Protein AF-A0A6A9T7E4-F1 (afdb_monomer_lite)

Foldseek 3Di:
DDDLVRLLVVLLPDALVQWDDPPVQQKTARNVARLWIKHWDDWPAWDDDPLQPPAPATKTWTWIFIGRNNDTRDIWIWIQHRPNQWIQTAFDQDPVRQTEDESSRLRVRCNNNVDSVSSVVSCVSSRYYHDD

Secondary structure (DSSP, 8-state):
---HHHHHHHHHH--GGGEEEEGGGTEEEESS-TTEEEEEEEEEEE--SHHHHSSSS--EEEEEEEEETTEEEEEEEEEEETTTTEEEEPPEE-TTS-EEE-HHHHHHHHHHHS-HHHHHHHHHHHTEEE--

Sequence (132 aa):
MPSYEELRSVVVDSAFDEWIRFGRLGTWTYQQDVALRLVQQEQLGPAQEPWATQFQAPSTRYGYVFYYGNSPIEYHTVVGLDNDRAFVPEPQQAPDGSLSITPYQRLVGEIITGDPGSVESYCNRAGIAVSQ

Structure (mmCIF, N/CA/C/O backbone):
data_AF-A0A6A9T7E4-F1
#
_entry.id   AF-A0A6A9T7E4-F1
#
loop_
_atom_site.group_PDB
_atom_site.id
_atom_site.type_symbol
_atom_site.label_atom_id
_atom_site.label_alt_id
_atom_site.label_comp_id
_atom_site.label_asym_id
_atom_site.label_entity_id
_atom_site.label_seq_id
_atom_site.pdbx_PDB_ins_code
_atom_site.Cartn_x
_atom_site.Cartn_y
_atom_site.Cartn_z
_atom_site.occupancy
_atom_site.B_iso_or_equiv
_atom_site.auth_seq_id
_atom_site.auth_comp_id
_atom_site.auth_asym_id
_atom_site.auth_atom_id
_atom_site.pdbx_PDB_model_num
ATOM 1 N N . MET A 1 1 ? -14.679 9.478 19.066 1.00 70.75 1 MET A N 1
ATOM 2 C CA . MET A 1 1 ? -14.077 9.320 17.729 1.00 70.75 1 MET A CA 1
ATOM 3 C C . MET A 1 1 ? -12.581 9.324 17.950 1.00 70.75 1 MET A C 1
ATOM 5 O O . MET A 1 1 ? -12.139 10.270 18.597 1.00 70.75 1 MET A O 1
ATOM 9 N N . PRO A 1 2 ? -11.858 8.273 17.541 1.00 86.50 2 PRO A N 1
ATOM 10 C CA . PRO A 1 2 ? -10.408 8.249 17.668 1.00 86.50 2 PRO A CA 1
ATOM 11 C C . PRO A 1 2 ? -9.793 9.375 16.827 1.00 86.50 2 PRO A C 1
ATOM 13 O O . PRO A 1 2 ? -10.367 9.810 15.823 1.00 86.50 2 PRO A O 1
ATOM 16 N N . SER A 1 3 ? -8.659 9.886 17.279 1.00 91.88 3 SER A N 1
ATOM 17 C CA . SER A 1 3 ? -7.854 10.874 16.574 1.00 91.88 3 SER A CA 1
ATOM 18 C C . SER A 1 3 ? -7.143 10.253 15.368 1.00 91.88 3 SER A C 1
ATOM 20 O O . SER A 1 3 ? -7.028 9.033 15.242 1.00 91.88 3 SER A O 1
ATOM 22 N N . TYR A 1 4 ? -6.629 11.109 14.483 1.00 90.00 4 TYR A N 1
ATOM 23 C CA . TYR A 1 4 ? -5.791 10.684 13.360 1.00 90.00 4 TYR A CA 1
ATOM 24 C C . TYR A 1 4 ? -4.581 9.851 13.821 1.00 90.00 4 TYR A C 1
ATOM 26 O O . TYR A 1 4 ? -4.299 8.803 13.247 1.00 90.00 4 TYR A O 1
ATOM 34 N N . GLU A 1 5 ? -3.896 10.284 14.882 1.00 91.00 5 GLU A N 1
ATOM 35 C CA . GLU A 1 5 ? -2.693 9.621 15.402 1.00 91.00 5 GLU A CA 1
ATOM 36 C C . GLU A 1 5 ? -3.001 8.245 16.005 1.00 91.00 5 GLU A C 1
ATOM 38 O O . GLU A 1 5 ? -2.247 7.294 15.792 1.00 91.00 5 GLU A O 1
ATOM 43 N N . GLU A 1 6 ? -4.139 8.112 16.694 1.00 91.75 6 GLU A N 1
ATOM 44 C CA . GLU A 1 6 ? -4.610 6.826 17.224 1.00 91.75 6 GLU A CA 1
ATOM 45 C C . GLU A 1 6 ? -4.917 5.848 16.084 1.00 91.75 6 GLU A C 1
ATOM 47 O O . GLU A 1 6 ? -4.469 4.705 16.110 1.00 91.75 6 GLU A O 1
ATOM 52 N N . LEU A 1 7 ? -5.619 6.307 15.044 1.00 91.75 7 LEU A N 1
ATOM 53 C CA . LEU A 1 7 ? -5.948 5.481 13.879 1.00 91.75 7 LEU A CA 1
ATOM 54 C C . LEU A 1 7 ? -4.703 5.065 13.095 1.00 91.75 7 LEU A C 1
ATOM 56 O O . LEU A 1 7 ? -4.594 3.915 12.674 1.00 91.75 7 LEU A O 1
ATOM 60 N N . ARG A 1 8 ? -3.743 5.977 12.926 1.00 90.38 8 ARG A N 1
ATOM 61 C CA . ARG A 1 8 ? -2.469 5.670 12.274 1.00 90.38 8 ARG A CA 1
ATOM 62 C C . ARG A 1 8 ? -1.667 4.642 13.068 1.00 90.38 8 ARG A C 1
ATOM 64 O O . ARG A 1 8 ? -1.119 3.727 12.462 1.00 90.38 8 ARG A O 1
ATOM 71 N N . SER A 1 9 ? -1.640 4.762 14.395 1.00 90.56 9 SER A N 1
ATOM 72 C CA . SER A 1 9 ? -0.981 3.787 15.275 1.00 90.56 9 SER A CA 1
ATOM 73 C C . SER A 1 9 ? -1.613 2.400 15.141 1.00 90.56 9 SER A C 1
ATOM 75 O O . SER A 1 9 ? -0.894 1.431 14.939 1.00 90.56 9 SER A O 1
ATOM 77 N N . VAL A 1 10 ? -2.950 2.311 15.112 1.00 92.25 10 VAL A N 1
ATOM 78 C CA . VAL A 1 10 ? -3.663 1.041 14.871 1.00 92.25 10 VAL A CA 1
ATOM 79 C C . VAL A 1 10 ? -3.248 0.397 13.549 1.00 92.25 10 VAL A C 1
ATOM 81 O O . VAL A 1 10 ? -3.038 -0.809 13.505 1.00 92.25 10 VAL A O 1
ATOM 84 N N . VAL A 1 11 ? -3.115 1.179 12.471 1.00 91.50 11 VAL A N 1
ATOM 85 C CA . VAL A 1 11 ? -2.649 0.624 11.194 1.00 91.50 11 VAL A CA 1
ATOM 86 C C . VAL A 1 11 ? -1.212 0.129 11.323 1.00 91.50 11 VAL A C 1
ATOM 88 O O . VAL A 1 11 ? -0.953 -0.995 10.920 1.00 91.50 11 VAL A O 1
ATOM 91 N N . VAL A 1 12 ? -0.301 0.925 11.891 1.00 91.12 12 VAL A N 1
ATOM 92 C CA . VAL A 1 12 ? 1.119 0.558 12.069 1.00 91.12 12 VAL A CA 1
ATOM 93 C C . VAL A 1 12 ? 1.292 -0.729 12.877 1.00 91.12 12 VAL A C 1
ATOM 95 O O . VAL A 1 12 ? 2.149 -1.538 12.535 1.00 91.12 12 VAL A O 1
ATOM 98 N N . ASP A 1 13 ? 0.478 -0.915 13.913 1.00 92.69 13 ASP A N 1
ATOM 99 C CA . ASP A 1 13 ? 0.548 -2.074 14.805 1.00 92.69 13 ASP A CA 1
ATOM 100 C C . ASP A 1 13 ? -0.195 -3.307 14.254 1.00 92.69 13 ASP A C 1
ATOM 102 O O . ASP A 1 13 ? -0.119 -4.383 14.848 1.00 92.69 13 ASP A O 1
ATOM 106 N N . SER A 1 14 ? -0.905 -3.165 13.129 1.00 93.75 14 SER A N 1
ATOM 107 C CA . SER A 1 14 ? -1.626 -4.267 12.482 1.00 93.75 14 SER A CA 1
ATOM 108 C C . SER A 1 14 ? -0.735 -5.108 11.566 1.00 93.75 14 SER A C 1
ATOM 110 O O . SER A 1 14 ? 0.287 -4.651 11.052 1.00 93.75 14 SER A O 1
ATOM 112 N N . ALA A 1 15 ? -1.175 -6.333 11.286 1.00 93.81 15 ALA A N 1
ATOM 113 C CA . ALA A 1 15 ? -0.606 -7.190 10.252 1.00 93.81 15 ALA A CA 1
ATOM 114 C C . ALA A 1 15 ? -1.521 -7.278 9.020 1.00 93.81 15 ALA A C 1
ATOM 116 O O . ALA A 1 15 ? -2.740 -7.159 9.110 1.00 93.81 15 ALA A O 1
ATOM 117 N N . PHE A 1 16 ? -0.945 -7.516 7.837 1.00 93.50 16 PHE A N 1
ATOM 118 C CA . PHE A 1 16 ? -1.685 -7.544 6.564 1.00 93.50 16 PHE A CA 1
ATOM 119 C C . PHE A 1 16 ? -2.809 -8.599 6.492 1.00 93.50 16 PHE A C 1
ATOM 121 O O . PHE A 1 16 ? -3.717 -8.467 5.664 1.00 93.50 16 PHE A O 1
ATOM 128 N N . ASP A 1 17 ? -2.726 -9.664 7.294 1.00 95.38 17 ASP A N 1
ATOM 129 C CA . ASP A 1 17 ? -3.689 -10.764 7.395 1.00 95.38 17 ASP A CA 1
ATOM 130 C C . ASP A 1 17 ? -4.822 -10.478 8.395 1.00 95.38 17 ASP A C 1
ATOM 132 O O . ASP A 1 17 ? -5.856 -11.148 8.366 1.00 95.38 17 ASP A O 1
ATOM 136 N N . GLU A 1 18 ? -4.707 -9.406 9.183 1.00 97.38 18 GLU A N 1
ATOM 137 C CA . GLU A 1 18 ? -5.790 -8.837 9.995 1.00 97.38 18 GLU A CA 1
ATOM 138 C C . GLU A 1 18 ? -6.746 -7.953 9.176 1.00 97.38 18 GLU A C 1
ATOM 140 O O . GLU A 1 18 ? -7.707 -7.392 9.707 1.00 97.38 18 GLU A O 1
ATOM 145 N N . TRP A 1 19 ? -6.529 -7.849 7.862 1.00 97.81 19 TRP A N 1
ATOM 146 C CA . TRP A 1 19 ? -7.376 -7.097 6.939 1.00 97.81 19 TRP A CA 1
ATOM 147 C C . TRP A 1 19 ? -8.160 -8.039 6.028 1.00 97.81 19 TRP A C 1
ATOM 149 O O . TRP A 1 19 ? -7.602 -8.805 5.241 1.00 97.81 19 TRP A O 1
ATOM 159 N N . ILE A 1 20 ? -9.489 -7.958 6.096 1.00 97.62 20 ILE A N 1
ATOM 160 C CA . ILE A 1 20 ? -10.384 -8.694 5.201 1.00 97.62 20 ILE A CA 1
ATOM 161 C C . ILE A 1 20 ? -10.309 -8.066 3.813 1.00 97.62 20 ILE A C 1
ATOM 163 O O . ILE A 1 20 ? -10.583 -6.877 3.641 1.00 97.62 20 ILE A O 1
ATOM 167 N N . ARG A 1 21 ? -9.973 -8.880 2.813 1.00 96.38 21 ARG A N 1
ATOM 168 C CA . ARG A 1 21 ? -9.762 -8.443 1.431 1.00 96.38 21 ARG A CA 1
ATOM 169 C C . ARG A 1 21 ? -11.020 -8.616 0.599 1.00 96.38 21 ARG A C 1
ATOM 171 O O . ARG A 1 21 ? -11.358 -9.725 0.190 1.00 96.38 21 ARG A O 1
ATOM 178 N N . PHE A 1 22 ? -11.647 -7.507 0.235 1.00 95.44 22 PHE A N 1
ATOM 179 C CA . PHE A 1 22 ? -12.675 -7.463 -0.798 1.00 95.44 22 PHE A CA 1
ATOM 180 C C . PHE A 1 22 ? -12.074 -6.904 -2.090 1.00 95.44 22 PHE A C 1
ATOM 182 O O . PHE A 1 22 ? -12.504 -5.866 -2.584 1.00 95.44 22 PHE A O 1
ATOM 189 N N . GLY A 1 23 ? -11.072 -7.591 -2.655 1.00 87.75 23 GLY A N 1
ATOM 190 C CA . GLY A 1 23 ? -10.287 -7.081 -3.791 1.00 87.75 23 GLY A CA 1
ATOM 191 C C . GLY A 1 23 ? -11.127 -6.682 -5.012 1.00 87.75 23 GLY A C 1
ATOM 192 O O . GLY A 1 23 ? -10.862 -5.666 -5.639 1.00 87.75 23 GL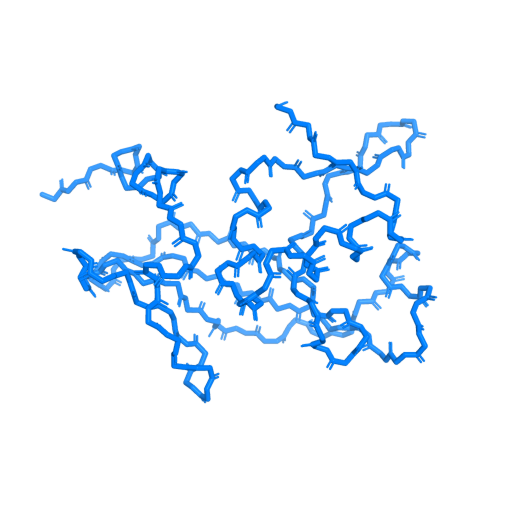Y A O 1
ATOM 193 N N . ARG A 1 24 ? -12.224 -7.402 -5.299 1.00 90.44 24 ARG A N 1
ATOM 194 C CA . ARG A 1 24 ? -13.164 -7.033 -6.382 1.00 90.44 24 ARG A CA 1
ATOM 195 C C . ARG A 1 24 ? -13.929 -5.730 -6.130 1.00 90.44 24 ARG A C 1
ATOM 197 O O . ARG A 1 24 ? -14.450 -5.150 -7.073 1.00 90.44 24 ARG A O 1
ATOM 204 N N . LEU A 1 25 ? -14.041 -5.321 -4.870 1.00 95.31 25 LEU A N 1
ATOM 205 C CA . LEU A 1 25 ? -14.663 -4.068 -4.442 1.00 95.31 25 LEU A CA 1
ATOM 206 C C . LEU A 1 25 ? -13.615 -2.981 -4.157 1.00 95.31 25 LEU A C 1
ATOM 208 O O . LEU A 1 25 ? -13.987 -1.909 -3.689 1.00 95.31 25 LEU A O 1
ATOM 212 N N . GLY A 1 26 ? -12.320 -3.268 -4.347 1.00 96.56 26 GLY A N 1
ATOM 213 C CA . GLY A 1 26 ? -11.236 -2.353 -3.990 1.00 96.56 26 GLY A CA 1
ATOM 214 C C . GLY A 1 26 ? -11.282 -1.924 -2.523 1.00 96.56 26 GLY A C 1
ATOM 215 O O . GLY A 1 26 ? -11.019 -0.766 -2.223 1.00 96.56 26 GLY A O 1
ATOM 216 N N . THR A 1 27 ? -11.697 -2.811 -1.611 1.00 97.94 27 THR A N 1
ATOM 217 C CA . THR A 1 27 ? -11.866 -2.480 -0.189 1.00 97.94 27 THR A CA 1
ATOM 218 C C . THR A 1 27 ? -11.164 -3.500 0.699 1.00 97.94 27 THR A C 1
ATOM 220 O O . THR A 1 27 ? -11.335 -4.708 0.534 1.00 97.94 27 THR A O 1
ATOM 223 N N . TRP A 1 28 ? -10.434 -3.003 1.692 1.00 98.25 28 TRP A N 1
ATOM 224 C CA . TRP A 1 28 ? -9.812 -3.779 2.756 1.00 98.25 28 TRP A CA 1
ATOM 225 C C . TRP A 1 28 ? -10.365 -3.287 4.084 1.00 98.25 28 TRP A C 1
ATOM 227 O O . TRP A 1 28 ? -10.370 -2.087 4.350 1.00 98.25 28 TRP A O 1
ATOM 237 N N . THR A 1 29 ? -10.889 -4.194 4.899 1.00 98.12 29 THR A N 1
ATOM 238 C CA . THR A 1 29 ? -11.539 -3.855 6.173 1.00 98.12 29 THR A CA 1
ATOM 239 C C . THR A 1 29 ? -10.746 -4.441 7.321 1.00 98.12 29 THR A C 1
ATOM 241 O O . THR A 1 29 ? -10.478 -5.642 7.321 1.00 98.12 29 THR A O 1
ATOM 244 N N . TYR A 1 30 ? -10.386 -3.608 8.292 1.00 97.81 30 TYR A N 1
ATOM 245 C CA . TYR A 1 30 ? -9.674 -4.070 9.472 1.00 97.81 30 TYR A CA 1
ATOM 246 C C . TYR A 1 30 ? -10.597 -4.945 10.332 1.00 97.81 30 TYR A C 1
ATOM 248 O O . TYR A 1 30 ? -11.728 -4.560 10.628 1.00 97.81 30 TYR A O 1
ATOM 256 N N . GLN A 1 31 ? -10.147 -6.148 10.700 1.00 97.31 31 GLN A N 1
ATOM 257 C CA . GLN A 1 31 ? -10.997 -7.135 11.379 1.00 97.31 31 GLN A CA 1
ATOM 258 C C . GLN A 1 31 ? -11.438 -6.681 12.773 1.00 97.31 31 GLN A C 1
ATOM 260 O O . GLN A 1 31 ? -12.572 -6.948 13.169 1.00 97.31 31 GLN A O 1
ATOM 265 N N . GLN A 1 32 ? -10.554 -6.005 13.513 1.00 96.38 32 GLN A N 1
ATOM 266 C CA . GLN A 1 32 ? -10.822 -5.622 14.901 1.00 96.38 32 GLN A CA 1
ATOM 267 C C . GLN A 1 32 ? -11.688 -4.353 15.008 1.00 96.38 32 GLN A C 1
ATOM 269 O O . GLN A 1 32 ? -12.412 -4.191 15.989 1.00 96.38 32 GLN A O 1
ATOM 274 N N . ASP A 1 33 ? -11.666 -3.483 13.991 1.00 96.56 33 ASP A N 1
ATOM 275 C CA . ASP A 1 33 ? -12.556 -2.323 13.875 1.00 96.56 33 ASP A CA 1
ATOM 276 C C . ASP A 1 33 ? -12.990 -2.123 12.416 1.00 96.56 33 ASP A C 1
ATOM 278 O O . ASP A 1 33 ? -12.297 -1.507 11.606 1.00 96.56 33 ASP A O 1
ATOM 282 N N . VAL A 1 34 ? -14.185 -2.617 12.088 1.00 96.38 34 VAL A N 1
ATOM 283 C CA . VAL A 1 34 ? -14.733 -2.588 10.723 1.00 96.38 34 VAL A CA 1
ATOM 284 C C . VAL A 1 34 ? -15.064 -1.182 10.214 1.00 96.38 34 VAL A C 1
ATOM 286 O O . VAL A 1 34 ? -15.346 -1.011 9.024 1.00 96.38 34 VAL A O 1
ATOM 289 N N . ALA A 1 35 ? -15.054 -0.166 11.084 1.00 97.06 35 ALA A N 1
ATOM 290 C CA . ALA A 1 35 ? -15.172 1.216 10.644 1.00 97.06 35 ALA A CA 1
ATOM 291 C C . ALA A 1 35 ? -13.896 1.681 9.926 1.00 97.06 35 ALA A C 1
ATOM 293 O O . ALA A 1 35 ? -14.001 2.544 9.050 1.00 97.06 35 ALA A O 1
ATOM 294 N N . LEU A 1 36 ? -12.734 1.099 10.255 1.00 97.69 36 LEU A N 1
ATOM 295 C CA . LEU A 1 36 ? -11.451 1.372 9.617 1.00 97.69 36 LEU A CA 1
ATOM 296 C C . LEU A 1 36 ? -11.301 0.556 8.326 1.00 97.69 36 LEU A C 1
ATOM 298 O O . LEU A 1 36 ? -11.296 -0.679 8.319 1.00 97.69 36 LEU A O 1
ATOM 302 N N . ARG A 1 37 ? -11.187 1.265 7.203 1.00 97.94 37 ARG A N 1
ATOM 303 C CA . ARG A 1 37 ? -11.127 0.664 5.867 1.00 97.94 37 ARG A CA 1
ATOM 304 C C . ARG A 1 37 ? -10.090 1.360 5.003 1.00 97.94 37 ARG A C 1
ATOM 306 O O . ARG A 1 37 ? -9.994 2.579 5.043 1.00 97.94 37 ARG A O 1
ATOM 313 N N . LEU A 1 38 ? -9.387 0.605 4.170 1.00 98.38 38 LEU A N 1
ATOM 314 C CA . LEU A 1 38 ? -8.613 1.124 3.044 1.00 98.38 38 LEU A CA 1
ATOM 315 C C . LEU A 1 38 ? -9.421 0.893 1.769 1.00 98.38 38 LEU A C 1
ATOM 317 O O . LEU A 1 38 ? -9.924 -0.209 1.550 1.00 98.38 38 LEU A O 1
ATOM 321 N N . VAL A 1 39 ? -9.582 1.924 0.945 1.00 98.50 39 VAL A N 1
ATOM 322 C CA . VAL A 1 39 ? -10.421 1.864 -0.258 1.00 98.50 39 VAL A CA 1
ATOM 323 C C . VAL A 1 39 ? -9.660 2.418 -1.453 1.00 98.50 39 VAL A C 1
ATOM 325 O O . VAL A 1 39 ? -9.153 3.536 -1.391 1.00 98.50 39 VAL A O 1
ATOM 328 N N . GLN A 1 40 ? -9.623 1.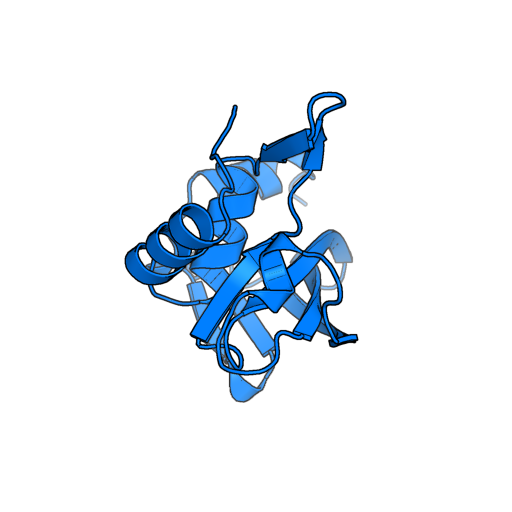668 -2.552 1.00 98.19 40 GLN A N 1
ATOM 329 C CA . GLN A 1 40 ? -9.181 2.171 -3.848 1.00 98.19 40 GLN A CA 1
ATOM 330 C C . GLN A 1 40 ? -10.223 3.165 -4.375 1.00 98.19 40 GLN A C 1
ATOM 332 O O . GLN A 1 40 ? -11.367 2.795 -4.634 1.00 98.19 40 GLN A O 1
ATOM 337 N N . GLN A 1 41 ? -9.837 4.428 -4.524 1.00 97.19 41 GLN A N 1
ATOM 338 C CA . GLN A 1 41 ? -10.713 5.496 -5.011 1.00 97.19 41 GLN A CA 1
ATOM 339 C C . GLN A 1 41 ? -10.662 5.636 -6.527 1.00 97.19 41 GLN A C 1
ATOM 341 O O . GLN A 1 41 ? -11.685 5.854 -7.172 1.00 97.19 41 GLN A O 1
ATOM 346 N N . GLU A 1 42 ? -9.467 5.523 -7.099 1.00 97.00 42 GLU A N 1
ATOM 347 C CA . GLU A 1 42 ? -9.243 5.885 -8.492 1.00 97.00 42 GLU A CA 1
ATOM 348 C C . GLU A 1 42 ? -8.065 5.133 -9.108 1.00 97.00 42 GLU A C 1
ATOM 350 O O . GLU A 1 42 ? -7.147 4.677 -8.423 1.00 97.00 42 GLU A O 1
ATOM 355 N N . GLN A 1 43 ? -8.099 5.026 -10.435 1.00 97.44 43 GLN A N 1
ATOM 356 C CA . GLN A 1 43 ? -6.963 4.636 -11.257 1.00 97.44 43 GLN A CA 1
ATOM 357 C C . GLN A 1 43 ? -6.378 5.908 -11.874 1.00 97.44 43 GLN A C 1
ATOM 359 O O . GLN A 1 43 ? -7.041 6.586 -12.655 1.00 97.44 43 GLN A O 1
ATOM 364 N N . LEU A 1 44 ? -5.136 6.226 -11.516 1.00 97.69 44 LEU A N 1
ATOM 365 C CA . LEU A 1 44 ? -4.449 7.465 -11.896 1.00 97.69 44 LEU A CA 1
ATOM 366 C C . LEU A 1 44 ? -3.782 7.376 -13.278 1.00 97.69 44 LEU A C 1
ATOM 368 O O . LEU A 1 44 ? -3.333 8.386 -13.816 1.00 97.69 44 LEU A O 1
ATOM 372 N N . GLY A 1 45 ? -3.714 6.172 -13.851 1.00 97.56 45 GLY A N 1
ATOM 373 C CA . GLY A 1 45 ? -3.121 5.904 -15.161 1.00 97.56 45 GLY A CA 1
ATOM 374 C C . GLY A 1 45 ? -1.822 5.096 -15.078 1.00 97.56 45 GLY A C 1
ATOM 375 O O . GLY A 1 45 ? -1.502 4.552 -14.022 1.00 97.56 45 GLY A O 1
ATOM 376 N N . PRO A 1 46 ? -1.082 4.957 -16.189 1.00 97.62 46 PRO A N 1
ATOM 377 C CA . PRO A 1 46 ? 0.154 4.179 -16.216 1.00 97.62 46 PRO A CA 1
ATOM 378 C C . PRO A 1 46 ? 1.253 4.831 -15.367 1.00 97.62 46 PRO A C 1
ATOM 380 O O . PRO A 1 46 ? 1.389 6.055 -15.357 1.00 97.62 46 PRO A O 1
ATOM 383 N N . ALA A 1 47 ? 2.065 4.010 -14.703 1.00 96.88 47 ALA A N 1
ATOM 384 C CA . ALA A 1 47 ? 3.311 4.455 -14.086 1.00 96.88 47 ALA A CA 1
ATOM 385 C C . ALA A 1 47 ? 4.379 4.649 -15.170 1.00 96.88 47 ALA A C 1
ATOM 387 O O . ALA A 1 47 ? 4.537 3.804 -16.055 1.00 96.88 47 ALA A O 1
ATOM 388 N N . GLN A 1 48 ? 5.090 5.771 -15.122 1.00 95.31 48 GLN A N 1
ATOM 389 C CA . GLN A 1 48 ? 6.092 6.156 -16.129 1.00 95.31 48 GLN A CA 1
ATOM 390 C C . GLN A 1 48 ? 7.492 6.310 -15.531 1.00 95.31 48 GLN A C 1
ATOM 392 O O . GLN A 1 48 ? 8.470 6.527 -16.244 1.00 95.31 48 GLN A O 1
ATOM 397 N N . GLU A 1 49 ? 7.595 6.189 -14.215 1.00 94.56 49 GLU A N 1
ATOM 398 C CA . GLU A 1 49 ? 8.814 6.355 -13.457 1.00 94.56 49 GLU A CA 1
ATOM 399 C C . GLU A 1 49 ? 9.795 5.207 -13.769 1.00 94.56 49 GLU A C 1
ATOM 401 O O . GLU A 1 49 ? 9.373 4.054 -13.937 1.00 94.56 49 GLU A O 1
ATOM 406 N N . PRO A 1 50 ? 11.117 5.464 -13.820 1.00 95.19 50 PRO A N 1
ATOM 407 C CA . PRO A 1 50 ? 12.104 4.433 -14.154 1.00 95.19 50 PRO A CA 1
ATOM 408 C C . PRO A 1 50 ? 12.029 3.192 -13.256 1.00 95.19 50 PRO A C 1
ATOM 410 O O . PRO A 1 50 ? 12.145 2.064 -13.732 1.00 95.19 50 PRO A O 1
ATOM 413 N N . TRP A 1 51 ? 11.767 3.387 -11.961 1.00 96.19 51 TRP A N 1
ATOM 414 C CA . TRP A 1 51 ? 11.661 2.287 -11.005 1.00 96.19 51 TRP A CA 1
ATOM 415 C C . TRP A 1 51 ? 10.453 1.379 -11.275 1.00 96.19 51 TRP A C 1
ATOM 417 O O . TRP A 1 51 ? 10.522 0.187 -10.981 1.00 96.19 51 TRP A O 1
ATOM 427 N N . ALA A 1 52 ? 9.377 1.914 -11.864 1.00 96.56 52 ALA A N 1
ATOM 428 C CA . ALA A 1 52 ? 8.123 1.210 -12.128 1.00 96.56 52 ALA A CA 1
ATOM 429 C C . ALA A 1 52 ? 8.028 0.641 -13.556 1.00 96.56 52 ALA A C 1
ATOM 431 O O . ALA A 1 52 ? 7.218 -0.252 -13.810 1.00 96.56 52 ALA A O 1
ATOM 432 N N . THR A 1 53 ? 8.849 1.129 -14.490 1.00 96.06 53 THR A N 1
ATOM 433 C CA . THR A 1 53 ? 8.832 0.737 -15.916 1.00 96.06 53 THR A CA 1
ATOM 434 C C . THR A 1 53 ? 9.825 -0.372 -16.270 1.00 96.06 53 THR A C 1
ATOM 436 O O . THR A 1 53 ? 9.790 -0.897 -17.378 1.00 96.06 53 THR A O 1
ATOM 439 N N . GLN A 1 54 ? 10.684 -0.779 -15.334 1.00 94.56 54 GLN A N 1
ATOM 440 C CA . GLN A 1 54 ? 11.663 -1.856 -15.537 1.00 94.56 54 GLN A CA 1
ATOM 441 C C . GLN A 1 54 ? 11.073 -3.281 -15.527 1.00 94.56 54 GLN A C 1
ATOM 443 O O . GLN A 1 54 ? 11.789 -4.257 -15.761 1.00 94.56 54 GLN A O 1
ATOM 448 N N . PHE A 1 55 ? 9.786 -3.425 -15.206 1.00 95.31 55 PHE A N 1
ATOM 449 C CA . PHE A 1 55 ? 9.096 -4.714 -15.161 1.00 95.31 55 PHE A CA 1
ATOM 450 C C . PHE A 1 55 ? 8.615 -5.147 -16.553 1.00 95.31 55 PHE A C 1
ATOM 452 O O . PHE A 1 55 ? 8.542 -4.348 -17.482 1.00 95.31 55 PHE A O 1
ATOM 459 N N . GLN A 1 56 ? 8.322 -6.441 -16.715 1.00 92.94 56 GLN A N 1
ATOM 460 C CA . GLN A 1 56 ? 7.945 -6.997 -18.019 1.00 92.94 56 GLN A CA 1
ATOM 461 C C . GLN A 1 56 ? 6.537 -6.578 -18.437 1.00 92.94 56 GLN A C 1
ATOM 463 O O . GLN A 1 56 ? 6.314 -6.272 -19.609 1.00 92.94 56 GLN A O 1
ATOM 468 N N . ALA A 1 57 ? 5.588 -6.597 -17.499 1.00 96.44 57 ALA A N 1
ATOM 469 C CA . ALA A 1 57 ? 4.225 -6.161 -17.741 1.00 96.44 57 ALA A CA 1
ATOM 470 C C . ALA A 1 57 ? 4.004 -4.704 -17.286 1.00 96.44 57 ALA A C 1
ATOM 472 O O . ALA A 1 57 ? 4.763 -4.194 -16.457 1.00 96.44 57 ALA A O 1
ATOM 473 N N . PRO A 1 58 ? 2.962 -4.026 -17.810 1.00 96.25 58 PRO A N 1
ATOM 474 C CA . PRO A 1 58 ? 2.664 -2.644 -17.455 1.00 96.25 58 PRO A CA 1
ATOM 475 C C . PRO A 1 58 ? 2.433 -2.449 -15.957 1.00 96.25 58 PRO A C 1
ATOM 477 O O . PRO A 1 58 ? 1.848 -3.303 -15.287 1.00 96.25 58 PRO A O 1
ATOM 480 N N . SER A 1 59 ? 2.834 -1.280 -15.469 1.00 98.06 59 SER A N 1
ATOM 481 C CA . SER A 1 59 ? 2.583 -0.828 -14.104 1.00 98.06 59 SER A CA 1
ATOM 482 C C . SER A 1 59 ? 1.562 0.311 -14.112 1.00 98.06 59 SER A C 1
ATOM 484 O O . SER A 1 59 ? 1.589 1.168 -15.001 1.00 98.06 59 SER A O 1
ATOM 486 N N . THR A 1 60 ? 0.671 0.340 -13.123 1.00 98.31 60 THR A N 1
ATOM 487 C CA . THR A 1 60 ? -0.447 1.296 -13.041 1.00 98.31 60 THR A CA 1
ATOM 488 C C . THR A 1 60 ? -0.466 1.987 -11.683 1.00 98.31 60 THR A C 1
ATOM 490 O O . THR A 1 60 ? -0.265 1.349 -10.654 1.00 98.31 60 THR A O 1
ATOM 493 N N . ARG A 1 61 ? -0.717 3.296 -11.668 1.00 98.50 61 ARG A N 1
ATOM 494 C CA . ARG A 1 61 ? -0.866 4.113 -10.459 1.00 98.50 61 ARG A CA 1
ATOM 495 C C . ARG A 1 61 ? -2.330 4.132 -10.017 1.00 98.50 61 ARG A C 1
ATOM 497 O O . ARG A 1 61 ? -3.239 4.270 -10.839 1.00 98.50 61 ARG A O 1
ATOM 504 N N . TYR A 1 62 ? -2.549 4.060 -8.713 1.00 98.50 62 TYR A N 1
ATOM 505 C CA . TYR A 1 62 ? -3.860 4.045 -8.072 1.00 98.50 62 TYR A CA 1
ATOM 506 C C . TYR A 1 62 ? -3.874 4.971 -6.855 1.00 98.50 62 TYR A C 1
ATOM 508 O O . TYR A 1 62 ? -2.870 5.090 -6.150 1.00 98.50 62 TYR A O 1
ATOM 516 N N . GLY A 1 63 ? -5.026 5.587 -6.597 1.00 98.50 63 GLY A N 1
ATOM 517 C CA . GLY A 1 63 ? -5.283 6.349 -5.379 1.00 98.50 63 GLY A CA 1
ATOM 518 C C . GLY A 1 63 ? -6.011 5.493 -4.351 1.00 98.50 63 GLY A C 1
ATOM 519 O O . GLY A 1 63 ? -7.084 4.956 -4.637 1.00 98.50 63 GLY A O 1
ATOM 520 N N . TYR A 1 64 ? -5.447 5.379 -3.153 1.00 98.50 64 TYR A N 1
ATOM 521 C CA . TYR A 1 64 ? -6.028 4.667 -2.019 1.00 98.50 64 TYR A CA 1
ATOM 522 C C . TYR A 1 64 ? -6.298 5.625 -0.868 1.00 98.50 64 TYR A C 1
ATOM 524 O O . TYR A 1 64 ? -5.496 6.510 -0.594 1.00 98.50 64 TYR A O 1
ATOM 532 N N . VAL A 1 65 ? -7.414 5.438 -0.166 1.00 98.38 65 VAL A N 1
ATOM 533 C CA . VAL A 1 65 ? -7.786 6.279 0.974 1.00 98.38 65 VAL A CA 1
ATOM 534 C C . VAL A 1 65 ? -8.162 5.421 2.172 1.00 98.38 65 VAL A C 1
ATOM 536 O O . VAL A 1 65 ? -9.002 4.524 2.061 1.00 98.38 65 VAL A O 1
ATOM 539 N N . PHE A 1 66 ? -7.563 5.717 3.324 1.00 97.81 66 PHE A N 1
ATOM 540 C CA . PHE A 1 66 ? -8.053 5.231 4.607 1.00 97.81 66 PHE A CA 1
ATOM 541 C C . PHE A 1 66 ? -9.296 6.015 5.026 1.00 97.81 66 PHE A C 1
ATOM 543 O O . PHE A 1 66 ? -9.306 7.246 5.005 1.00 97.81 66 PHE A O 1
ATOM 550 N N . TYR A 1 67 ? -10.325 5.294 5.452 1.00 97.69 67 TYR A N 1
ATOM 551 C CA . TYR A 1 67 ? -11.568 5.817 6.001 1.00 97.69 67 TYR A CA 1
ATOM 552 C C . TYR A 1 67 ? -11.789 5.300 7.415 1.00 97.69 67 TYR A C 1
ATOM 554 O O . TYR A 1 67 ? -11.490 4.143 7.704 1.00 97.69 67 TYR A O 1
ATOM 562 N N . TYR A 1 68 ? -12.408 6.132 8.253 1.00 97.12 68 TYR A N 1
ATOM 563 C CA . TYR A 1 68 ? -13.043 5.697 9.494 1.00 97.12 68 TYR A CA 1
ATOM 564 C C . TYR A 1 68 ? -14.511 6.089 9.464 1.00 97.12 68 TYR A C 1
ATOM 566 O O . TYR A 1 68 ? -14.866 7.271 9.397 1.00 97.12 68 TYR A O 1
ATOM 574 N N . GLY A 1 69 ? -15.379 5.082 9.420 1.00 95.50 69 GLY A N 1
ATOM 575 C CA . GLY A 1 69 ? -16.769 5.284 9.034 1.00 95.50 69 GLY A CA 1
ATOM 576 C C . GLY A 1 69 ? -16.841 5.875 7.623 1.00 95.50 69 GLY A C 1
ATOM 577 O O . GLY A 1 69 ? -16.418 5.232 6.660 1.00 95.50 69 GLY A O 1
ATOM 578 N N . ASN A 1 70 ? -17.356 7.102 7.511 1.00 94.56 70 ASN A N 1
ATOM 579 C CA . ASN A 1 70 ? -17.504 7.827 6.241 1.00 94.56 70 ASN A CA 1
ATOM 580 C C . ASN A 1 70 ? -16.481 8.958 6.051 1.00 94.56 70 ASN A C 1
ATOM 582 O O . ASN A 1 70 ? -16.519 9.642 5.030 1.00 94.56 70 ASN A O 1
ATOM 586 N N . SER A 1 71 ? -15.581 9.171 7.012 1.00 95.44 71 SER A N 1
ATOM 587 C CA . SER A 1 71 ? -14.600 10.255 6.952 1.00 95.44 71 SER A CA 1
ATOM 588 C C . SER A 1 71 ? -13.302 9.764 6.310 1.00 95.44 71 SER A C 1
ATOM 590 O O . SER A 1 71 ? -12.756 8.774 6.804 1.00 95.44 71 SER A O 1
ATOM 592 N N . PRO A 1 72 ? -12.793 10.417 5.248 1.00 96.38 72 PRO A N 1
ATOM 593 C CA . PRO A 1 72 ? -11.454 10.147 4.739 1.00 96.38 72 PRO A CA 1
ATOM 594 C C . PRO A 1 72 ? -10.411 10.650 5.740 1.00 96.38 72 PRO A C 1
ATOM 596 O O . PRO A 1 72 ? -10.595 11.690 6.373 1.00 96.38 72 PRO A O 1
ATOM 599 N N . ILE A 1 73 ? -9.326 9.900 5.880 1.00 95.19 73 ILE A N 1
ATOM 600 C CA . ILE A 1 73 ? -8.293 10.131 6.894 1.00 95.19 73 ILE A CA 1
ATOM 601 C C . ILE A 1 73 ? -6.949 10.390 6.235 1.00 95.19 73 ILE A C 1
ATOM 603 O O . ILE A 1 7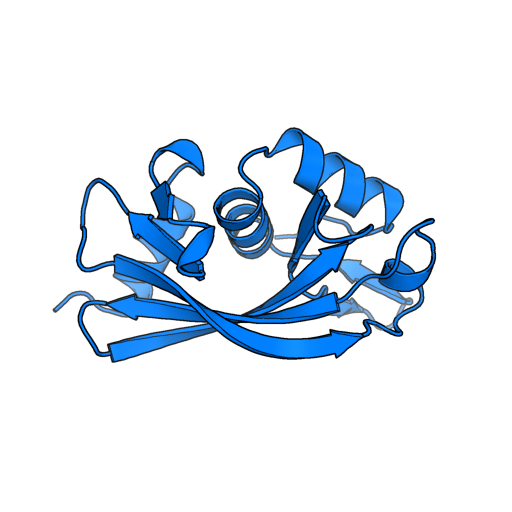3 ? -6.257 11.334 6.600 1.00 95.19 73 ILE A O 1
ATOM 607 N N . GLU A 1 74 ? -6.575 9.547 5.276 1.00 95.56 74 GLU A N 1
ATOM 608 C CA . GLU A 1 74 ? -5.249 9.587 4.671 1.00 95.56 74 GLU A CA 1
ATOM 609 C C . GLU A 1 74 ? -5.291 9.048 3.246 1.00 95.56 74 GLU A C 1
ATOM 611 O O . GLU A 1 74 ? -5.929 8.026 3.001 1.00 95.56 74 GLU A O 1
ATOM 616 N N . TYR A 1 75 ? -4.617 9.738 2.326 1.00 97.31 75 TYR A N 1
ATOM 617 C CA . TYR A 1 75 ? -4.502 9.361 0.919 1.00 97.31 75 TYR A CA 1
ATOM 618 C C . TYR A 1 75 ? -3.103 8.814 0.633 1.00 97.31 75 TYR A C 1
ATOM 620 O O . TYR A 1 75 ? -2.109 9.407 1.049 1.00 97.31 75 TYR A O 1
ATOM 628 N N . HIS A 1 76 ? -3.038 7.737 -0.143 1.00 97.81 76 HIS A N 1
ATOM 629 C CA . HIS A 1 76 ? -1.815 7.092 -0.604 1.00 97.81 76 HIS A CA 1
ATOM 630 C C . HIS A 1 76 ? -1.860 6.891 -2.113 1.00 97.81 76 HIS A C 1
ATOM 632 O O . HIS A 1 76 ? -2.797 6.281 -2.632 1.00 97.81 76 HIS A O 1
ATOM 638 N N . THR A 1 77 ? -0.811 7.323 -2.808 1.00 98.25 77 THR A N 1
ATOM 639 C CA . THR A 1 77 ? -0.552 6.843 -4.167 1.00 98.25 77 THR A CA 1
ATOM 640 C C . THR A 1 77 ? 0.176 5.510 -4.087 1.00 98.25 77 THR A C 1
ATOM 642 O O . THR A 1 77 ? 1.212 5.394 -3.430 1.00 98.25 77 THR A O 1
ATOM 645 N N . VAL A 1 78 ? -0.348 4.501 -4.776 1.00 98.38 78 VAL A N 1
ATOM 646 C CA . VAL A 1 78 ? 0.230 3.156 -4.813 1.00 98.38 78 VAL A CA 1
ATOM 647 C C . VAL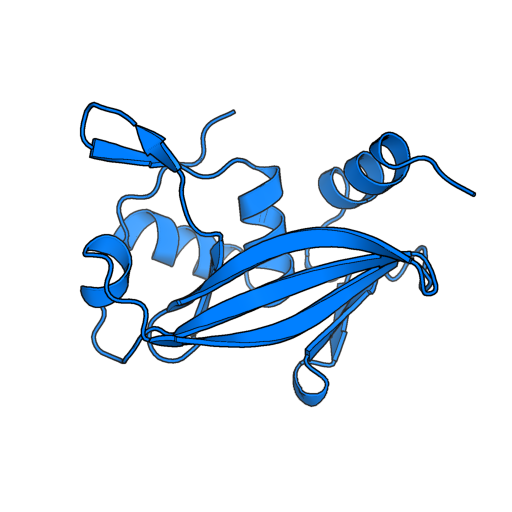 A 1 78 ? 0.327 2.686 -6.255 1.00 98.38 78 VAL A C 1
ATOM 649 O O . VAL A 1 78 ? -0.585 2.899 -7.053 1.00 98.38 78 VAL A O 1
ATOM 652 N N . VAL A 1 79 ? 1.433 2.036 -6.596 1.00 98.50 79 VAL A N 1
ATOM 653 C CA . VAL A 1 79 ? 1.691 1.512 -7.933 1.00 98.50 79 VAL A CA 1
ATOM 654 C C . VAL A 1 79 ? 1.526 0.000 -7.928 1.00 98.50 79 VAL A C 1
ATOM 656 O O . VAL A 1 79 ? 2.253 -0.709 -7.235 1.00 98.50 79 VAL A O 1
ATOM 659 N N . GLY A 1 80 ? 0.567 -0.493 -8.707 1.00 98.19 80 GLY A N 1
ATOM 660 C CA . GLY A 1 80 ? 0.461 -1.905 -9.051 1.00 98.19 80 GLY A CA 1
ATOM 661 C C . GLY A 1 80 ? 1.509 -2.244 -10.106 1.00 98.19 80 GLY A C 1
ATOM 662 O O . GLY A 1 80 ? 1.418 -1.797 -11.250 1.00 98.19 80 GLY A O 1
ATOM 663 N N . LEU A 1 81 ? 2.537 -2.986 -9.705 1.00 98.25 81 LEU A N 1
ATOM 664 C CA . LEU A 1 81 ? 3.671 -3.364 -10.542 1.00 98.25 81 LEU A CA 1
ATOM 665 C C . LEU A 1 81 ? 3.420 -4.691 -11.256 1.00 98.25 81 LEU A C 1
ATOM 667 O O . LEU A 1 81 ? 2.819 -5.609 -10.693 1.00 98.25 81 LEU A O 1
ATOM 671 N N . ASP A 1 82 ? 3.956 -4.803 -12.475 1.00 96.88 82 ASP A N 1
ATOM 672 C CA . ASP A 1 82 ? 3.959 -6.037 -13.275 1.00 96.88 82 ASP A CA 1
ATOM 673 C C . ASP A 1 82 ? 2.549 -6.638 -13.431 1.00 96.88 82 ASP A C 1
ATOM 675 O O . ASP A 1 82 ? 2.320 -7.814 -13.147 1.00 96.88 82 ASP A O 1
ATOM 679 N N . ASN A 1 83 ? 1.598 -5.809 -13.885 1.00 96.38 83 ASN A N 1
ATOM 680 C CA . ASN A 1 83 ? 0.172 -6.130 -13.995 1.00 96.38 83 ASN A CA 1
ATOM 681 C C . ASN A 1 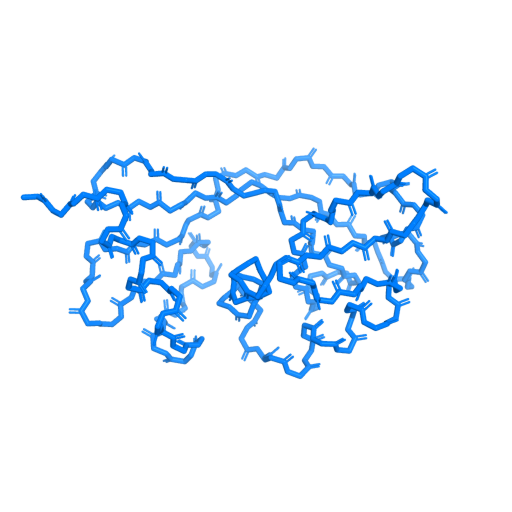83 ? -0.448 -6.528 -12.641 1.00 96.38 83 ASN A C 1
ATOM 683 O O . ASN A 1 83 ? -1.011 -7.616 -12.493 1.00 96.38 83 ASN A O 1
ATOM 687 N N . ASP A 1 84 ? -0.317 -5.622 -11.668 1.00 96.38 84 ASP A N 1
ATOM 688 C CA . ASP A 1 84 ? -0.913 -5.693 -10.327 1.00 96.38 84 ASP A CA 1
ATOM 689 C C . ASP A 1 84 ? -0.506 -6.931 -9.503 1.00 96.38 84 ASP A C 1
ATOM 691 O O . ASP A 1 84 ? -1.253 -7.404 -8.647 1.00 96.38 84 ASP A O 1
ATOM 695 N N . ARG A 1 85 ? 0.700 -7.469 -9.738 1.00 96.50 85 ARG A N 1
ATOM 696 C CA . ARG A 1 85 ? 1.250 -8.592 -8.955 1.00 96.50 85 ARG A CA 1
ATOM 697 C C . ARG A 1 85 ? 1.700 -8.178 -7.562 1.00 96.50 85 ARG A C 1
ATOM 699 O O . ARG A 1 85 ? 1.639 -8.984 -6.639 1.00 96.50 85 ARG A O 1
ATOM 706 N N .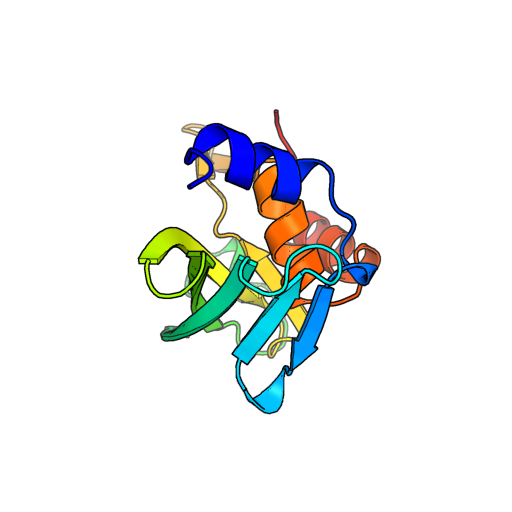 ALA A 1 86 ? 2.172 -6.946 -7.426 1.00 97.56 86 ALA A N 1
ATOM 707 C CA . ALA A 1 86 ? 2.511 -6.343 -6.149 1.00 97.56 86 ALA A CA 1
ATOM 708 C C . ALA A 1 86 ? 2.137 -4.867 -6.174 1.00 97.56 86 ALA A C 1
ATOM 710 O O . ALA A 1 86 ? 2.335 -4.185 -7.178 1.00 97.56 86 ALA A O 1
ATOM 711 N N . PHE A 1 87 ? 1.620 -4.378 -5.058 1.00 98.12 87 PHE A N 1
ATOM 712 C CA . PHE A 1 87 ? 1.271 -2.982 -4.866 1.00 98.12 87 PHE A CA 1
ATOM 713 C C . PHE A 1 87 ? 2.322 -2.331 -3.978 1.00 98.12 87 PHE A C 1
ATOM 715 O O . PHE A 1 87 ? 2.463 -2.680 -2.806 1.00 98.12 87 PHE A O 1
ATOM 722 N N . VAL A 1 88 ? 3.075 -1.397 -4.554 1.00 98.25 88 VAL A N 1
ATOM 723 C CA . VAL A 1 88 ? 4.158 -0.680 -3.879 1.00 98.25 88 VAL A CA 1
ATOM 724 C C . VAL A 1 88 ? 3.774 0.797 -3.777 1.00 98.25 88 VAL A C 1
ATOM 726 O O . VAL A 1 88 ? 3.504 1.417 -4.808 1.00 98.25 88 VAL A O 1
ATOM 729 N N . PRO A 1 89 ? 3.699 1.375 -2.566 1.00 97.81 89 PRO A N 1
ATOM 730 C CA . PRO A 1 89 ? 3.468 2.805 -2.392 1.00 97.81 89 PRO A CA 1
ATOM 731 C C . PRO A 1 89 ? 4.494 3.635 -3.154 1.00 97.81 89 PRO A C 1
ATOM 733 O O . PRO A 1 89 ? 5.656 3.246 -3.264 1.00 97.81 89 PRO A O 1
ATOM 736 N N . GLU A 1 90 ? 4.066 4.787 -3.658 1.00 97.00 90 GLU A N 1
ATOM 737 C CA . GLU A 1 90 ? 4.948 5.689 -4.389 1.00 97.00 90 GLU A CA 1
ATOM 738 C C . GLU A 1 90 ? 6.114 6.145 -3.483 1.00 97.00 90 GLU A C 1
ATOM 740 O O . GLU A 1 90 ? 5.871 6.723 -2.416 1.00 97.00 90 GLU A O 1
ATOM 745 N N . PRO A 1 91 ? 7.374 5.848 -3.856 1.00 97.31 91 PRO A N 1
ATOM 746 C CA . PRO A 1 91 ? 8.527 6.150 -3.024 1.00 97.31 91 PRO A CA 1
ATOM 747 C C . PRO A 1 91 ? 8.855 7.640 -3.042 1.00 97.31 91 PRO A C 1
ATOM 749 O O . PRO A 1 91 ? 8.621 8.347 -4.024 1.00 97.31 91 PRO A O 1
ATOM 752 N N . GLN A 1 92 ? 9.482 8.106 -1.968 1.00 95.88 92 GLN A N 1
ATOM 753 C CA . GLN A 1 92 ? 10.150 9.399 -1.958 1.00 95.88 92 GLN A CA 1
ATOM 754 C C . GLN A 1 92 ? 11.506 9.274 -2.648 1.00 95.88 92 GLN A C 1
ATOM 756 O O . GLN A 1 92 ? 12.218 8.291 -2.450 1.00 95.88 92 GLN A O 1
ATOM 761 N N . GLN A 1 93 ? 11.866 10.282 -3.441 1.00 95.38 93 GLN A N 1
ATOM 762 C CA . GLN A 1 93 ? 13.178 10.374 -4.067 1.00 95.38 93 GLN A CA 1
ATOM 763 C C . GLN A 1 93 ? 14.021 11.428 -3.350 1.00 95.38 93 GLN A C 1
ATOM 765 O O . GLN A 1 93 ? 13.653 12.603 -3.302 1.00 95.38 93 GLN A O 1
ATOM 770 N N . ALA A 1 94 ? 15.158 11.011 -2.801 1.00 93.75 94 ALA A N 1
ATOM 771 C CA . ALA A 1 94 ? 16.129 11.920 -2.209 1.00 93.75 94 ALA A CA 1
ATOM 772 C C . ALA A 1 94 ? 16.953 12.649 -3.298 1.00 93.75 94 ALA A C 1
ATOM 774 O O . ALA A 1 94 ? 16.973 12.220 -4.456 1.00 93.75 94 ALA A O 1
ATOM 775 N N . PRO A 1 95 ? 17.673 13.740 -2.963 1.00 94.12 95 PRO A N 1
ATOM 776 C CA . PRO A 1 95 ? 18.468 14.497 -3.938 1.00 94.12 95 PRO A CA 1
ATOM 777 C C . PRO A 1 95 ? 19.567 13.691 -4.646 1.00 94.12 95 PRO A C 1
ATOM 779 O O . PRO A 1 95 ? 19.977 14.055 -5.745 1.00 94.12 95 PRO A O 1
ATOM 782 N N . ASP A 1 96 ? 20.048 12.609 -4.030 1.00 93.44 96 ASP A N 1
ATOM 783 C CA . ASP A 1 96 ? 21.028 11.684 -4.613 1.00 93.44 96 ASP A CA 1
ATOM 784 C C . ASP A 1 96 ? 20.395 10.634 -5.546 1.00 93.44 96 ASP A C 1
ATOM 786 O O . ASP A 1 96 ? 21.095 9.800 -6.119 1.00 93.44 96 ASP A O 1
ATOM 790 N N . GLY A 1 97 ? 19.072 10.688 -5.716 1.00 92.56 97 GLY A N 1
ATOM 791 C CA . GLY A 1 97 ? 18.296 9.780 -6.544 1.00 92.56 97 GLY A CA 1
ATOM 792 C C . GLY A 1 97 ? 17.884 8.482 -5.850 1.00 92.56 97 GLY A C 1
ATOM 793 O O . GLY A 1 97 ? 17.202 7.681 -6.488 1.00 92.56 97 GLY A O 1
ATOM 794 N N . SER A 1 98 ? 18.251 8.268 -4.581 1.00 95.81 98 SER A N 1
ATOM 795 C CA . SER A 1 98 ? 17.795 7.102 -3.821 1.00 95.81 98 SER A CA 1
ATOM 796 C C . SER A 1 98 ? 16.283 7.148 -3.587 1.00 95.81 98 SER A C 1
ATOM 798 O O . SER A 1 98 ? 15.699 8.216 -3.390 1.00 95.81 98 SER A O 1
ATOM 800 N N . LEU A 1 99 ? 15.645 5.976 -3.656 1.00 97.88 99 LEU A N 1
ATOM 801 C CA . LEU A 1 99 ? 14.206 5.810 -3.474 1.00 97.88 99 LEU A CA 1
ATOM 802 C C . LEU A 1 99 ? 13.930 5.122 -2.146 1.00 97.88 99 LEU A C 1
ATOM 804 O O . LEU A 1 99 ? 14.530 4.083 -1.854 1.00 97.88 99 LEU A O 1
ATOM 808 N N . SER A 1 100 ? 12.988 5.650 -1.370 1.00 97.75 100 SER A N 1
ATOM 809 C CA . SER A 1 100 ? 12.573 4.998 -0.135 1.00 97.75 100 SER A CA 1
ATOM 810 C C . SER A 1 100 ? 11.086 5.111 0.173 1.00 97.75 100 SER A C 1
ATOM 812 O O . SER A 1 100 ? 10.391 6.030 -0.259 1.00 97.75 100 SER A O 1
ATOM 814 N N . ILE A 1 101 ? 10.605 4.136 0.940 1.00 97.50 101 ILE A N 1
ATOM 815 C CA . ILE A 1 101 ? 9.297 4.147 1.595 1.00 97.50 101 ILE A CA 1
ATOM 816 C C . ILE A 1 101 ? 9.479 3.921 3.095 1.00 97.50 101 ILE A C 1
ATOM 818 O O . ILE A 1 101 ? 10.435 3.285 3.536 1.00 97.50 101 ILE A O 1
ATOM 822 N N . THR A 1 102 ? 8.536 4.412 3.887 1.00 96.00 102 THR A N 1
ATOM 823 C CA . THR A 1 102 ? 8.489 4.147 5.331 1.00 96.00 102 THR A CA 1
ATOM 824 C C . THR A 1 102 ? 7.984 2.730 5.630 1.00 96.00 102 THR A C 1
ATOM 826 O O . THR A 1 102 ? 7.291 2.140 4.794 1.00 96.00 102 THR A O 1
ATOM 829 N N . PRO A 1 103 ? 8.244 2.173 6.831 1.00 94.06 103 PRO A N 1
ATOM 830 C CA . PRO A 1 103 ? 7.627 0.915 7.261 1.00 94.06 103 PRO A CA 1
ATOM 831 C C . PRO A 1 103 ? 6.097 0.952 7.181 1.00 94.06 103 PRO A C 1
ATOM 833 O O . PRO A 1 103 ? 5.475 -0.006 6.733 1.00 94.06 103 PRO A O 1
ATOM 836 N N . TYR A 1 104 ? 5.499 2.092 7.538 1.00 94.25 104 TYR A N 1
ATOM 837 C CA . TYR A 1 104 ? 4.060 2.310 7.426 1.00 94.25 104 TYR A CA 1
ATOM 838 C C . TYR A 1 104 ? 3.575 2.212 5.974 1.00 94.25 104 TYR A C 1
ATOM 840 O O . TYR A 1 104 ? 2.628 1.488 5.685 1.00 94.25 104 TYR A O 1
ATOM 848 N N . GLN A 1 105 ? 4.250 2.887 5.040 1.00 96.75 105 GLN A N 1
ATOM 849 C CA . GLN A 1 105 ? 3.925 2.770 3.619 1.00 96.75 105 GLN A CA 1
ATOM 850 C C . GLN A 1 105 ? 4.080 1.323 3.145 1.00 96.75 105 GLN A C 1
ATOM 852 O O . GLN A 1 105 ? 3.174 0.796 2.503 1.00 96.75 105 GLN A O 1
ATOM 857 N N . ARG A 1 106 ? 5.178 0.644 3.497 1.00 96.19 106 ARG A N 1
ATOM 858 C CA . ARG A 1 106 ? 5.360 -0.771 3.152 1.00 96.19 106 ARG A CA 1
ATOM 859 C C . ARG A 1 106 ? 4.158 -1.603 3.601 1.00 96.19 106 ARG A C 1
ATOM 861 O O . ARG A 1 106 ? 3.604 -2.316 2.771 1.00 96.19 106 ARG A O 1
ATOM 868 N N . LEU A 1 107 ? 3.704 -1.438 4.843 1.00 96.00 107 LEU A N 1
ATOM 869 C CA . LEU A 1 107 ? 2.521 -2.125 5.359 1.00 96.00 107 LEU A CA 1
ATOM 870 C C . LEU A 1 107 ? 1.258 -1.830 4.533 1.00 96.00 107 LEU A C 1
ATOM 872 O O . LEU A 1 107 ? 0.496 -2.750 4.255 1.00 96.00 107 LEU A O 1
ATOM 876 N N . VAL A 1 108 ? 1.048 -0.597 4.057 1.00 97.38 108 VAL A N 1
ATOM 877 C CA . VAL A 1 108 ? -0.050 -0.290 3.114 1.00 97.38 108 VAL A CA 1
ATOM 878 C C . VAL A 1 108 ? 0.051 -1.152 1.851 1.00 97.38 108 VAL A C 1
ATOM 880 O O . VAL A 1 108 ? -0.941 -1.746 1.426 1.00 97.38 108 VAL A O 1
ATOM 883 N N . GLY A 1 109 ? 1.249 -1.285 1.277 1.00 97.75 109 GLY A N 1
ATOM 884 C CA . GLY A 1 109 ? 1.493 -2.178 0.141 1.00 97.75 109 GLY A CA 1
ATOM 885 C C . GLY A 1 109 ? 1.185 -3.645 0.456 1.00 97.75 109 GLY A C 1
ATOM 886 O O . GLY A 1 109 ? 0.588 -4.348 -0.362 1.00 97.75 109 GLY A O 1
ATOM 887 N N . GLU A 1 110 ? 1.525 -4.108 1.658 1.00 97.38 110 GLU A N 1
ATOM 888 C CA . GLU A 1 110 ? 1.262 -5.475 2.127 1.00 97.38 110 GLU A CA 1
ATOM 889 C C . GLU A 1 110 ? -0.242 -5.722 2.332 1.00 97.38 110 GLU A C 1
ATOM 891 O O . GLU A 1 110 ? -0.782 -6.733 1.864 1.00 97.38 110 GLU A O 1
ATOM 896 N N . ILE A 1 111 ? -0.957 -4.762 2.927 1.00 97.56 111 ILE A N 1
ATOM 897 C CA . ILE A 1 111 ? -2.420 -4.771 3.053 1.00 97.56 111 ILE A CA 1
ATOM 898 C C . ILE A 1 111 ? -3.070 -4.836 1.672 1.00 97.56 111 ILE A C 1
ATOM 900 O O . ILE A 1 111 ? -4.005 -5.600 1.489 1.00 97.56 111 ILE A O 1
ATOM 904 N N . ILE A 1 112 ? -2.577 -4.126 0.662 1.00 97.88 112 ILE A N 1
ATOM 905 C CA . ILE A 1 112 ? -3.187 -4.186 -0.674 1.00 97.88 112 ILE A CA 1
ATOM 906 C C . ILE A 1 112 ? -2.829 -5.503 -1.379 1.00 97.88 112 ILE A C 1
ATOM 908 O O . ILE A 1 112 ? -3.720 -6.196 -1.870 1.00 97.88 112 ILE A O 1
ATOM 912 N N . THR A 1 113 ? -1.563 -5.924 -1.328 1.00 97.31 113 THR A N 1
ATOM 913 C CA . THR A 1 113 ? -1.033 -7.090 -2.064 1.00 97.31 113 THR A CA 1
ATOM 914 C C . THR A 1 113 ? -1.485 -8.431 -1.491 1.00 97.31 113 THR A C 1
ATOM 916 O O . THR A 1 113 ? -2.003 -9.272 -2.219 1.00 97.31 113 THR A O 1
ATOM 919 N N . GLY A 1 114 ? -1.341 -8.642 -0.180 1.00 95.69 114 GLY A N 1
ATOM 920 C CA . GLY A 1 114 ? -1.700 -9.920 0.467 1.00 95.69 114 GLY A CA 1
ATOM 921 C C . GLY A 1 114 ? -0.583 -10.899 0.626 1.00 95.69 114 GLY A C 1
ATOM 922 O O . GLY A 1 114 ? -0.813 -12.009 1.092 1.00 95.69 114 GLY A O 1
ATOM 923 N N . ASP A 1 115 ? 0.611 -10.448 0.290 1.00 94.75 115 ASP A N 1
ATOM 924 C CA . ASP A 1 115 ? 1.828 -11.194 0.462 1.00 94.75 115 ASP A CA 1
ATOM 925 C C . ASP A 1 115 ? 2.974 -10.206 0.722 1.00 94.75 115 ASP A C 1
ATOM 927 O O . ASP A 1 115 ? 3.412 -9.514 -0.208 1.00 94.75 115 ASP A O 1
ATOM 931 N N . PRO A 1 116 ? 3.467 -10.117 1.971 1.00 93.94 116 PRO A N 1
ATOM 932 C CA . PRO A 1 116 ? 4.631 -9.304 2.303 1.00 93.94 116 PRO A CA 1
ATOM 933 C C . PRO A 1 116 ? 5.880 -9.670 1.506 1.00 93.94 116 PRO A C 1
ATOM 935 O O . PRO A 1 116 ? 6.658 -8.787 1.145 1.00 93.94 116 PRO A O 1
ATOM 938 N N . GLY A 1 117 ? 6.052 -10.957 1.178 1.00 95.69 117 GLY A N 1
ATOM 939 C CA . GLY A 1 117 ? 7.196 -11.431 0.404 1.00 95.69 117 GLY A CA 1
ATOM 940 C C . GLY A 1 117 ? 7.203 -10.861 -1.013 1.00 95.69 117 GLY A C 1
ATOM 941 O O . GLY A 1 117 ? 8.254 -10.464 -1.522 1.00 95.69 117 GLY A O 1
ATOM 942 N N . SER A 1 118 ? 6.025 -10.744 -1.631 1.00 96.25 118 SER A N 1
ATOM 943 C CA . SER A 1 118 ? 5.872 -10.078 -2.924 1.00 96.25 118 SER A CA 1
ATOM 944 C C . SER A 1 118 ? 6.215 -8.593 -2.832 1.00 96.25 118 SER A C 1
ATOM 946 O O . SER A 1 118 ? 7.037 -8.119 -3.612 1.00 96.25 118 SER A O 1
ATOM 948 N N . VAL A 1 119 ? 5.673 -7.855 -1.859 1.00 97.50 119 VAL A N 1
ATOM 949 C CA . VAL A 1 119 ? 5.981 -6.417 -1.707 1.00 97.50 119 VAL A CA 1
ATOM 950 C C . VAL A 1 119 ? 7.483 -6.194 -1.535 1.00 97.50 119 VAL A C 1
ATOM 952 O O . VAL A 1 119 ? 8.071 -5.377 -2.242 1.00 97.50 119 VAL A O 1
ATOM 955 N N . GLU A 1 120 ? 8.131 -6.976 -0.673 1.00 97.12 120 GLU A N 1
ATOM 956 C CA . GLU A 1 120 ? 9.576 -6.906 -0.468 1.00 97.12 120 GLU A CA 1
ATOM 957 C C . GLU A 1 120 ? 10.375 -7.183 -1.741 1.00 97.12 120 GLU A C 1
ATOM 959 O O . GLU A 1 120 ? 11.272 -6.419 -2.100 1.00 97.12 120 GLU A O 1
ATOM 964 N N . SER A 1 121 ? 10.042 -8.271 -2.439 1.00 97.44 121 SER A N 1
ATOM 965 C CA . SER A 1 121 ? 10.719 -8.665 -3.672 1.00 97.44 121 SER A CA 1
ATOM 966 C C . SER A 1 121 ? 10.643 -7.562 -4.726 1.00 97.44 121 SER A C 1
ATOM 968 O O . SER A 1 121 ? 11.641 -7.260 -5.387 1.00 97.44 121 SER A O 1
ATOM 970 N N . TYR A 1 122 ? 9.480 -6.924 -4.862 1.00 97.81 122 TYR A N 1
ATOM 971 C CA . TYR A 1 122 ? 9.280 -5.849 -5.825 1.00 97.81 122 TYR A CA 1
ATOM 972 C C . TYR A 1 122 ? 9.953 -4.543 -5.406 1.00 97.81 122 TYR A C 1
ATOM 974 O O . TYR A 1 122 ? 10.559 -3.917 -6.270 1.00 97.81 122 TYR A O 1
ATOM 982 N N . CYS A 1 123 ? 9.952 -4.171 -4.122 1.00 97.62 123 CYS A N 1
ATOM 983 C CA . CYS A 1 123 ? 10.750 -3.040 -3.633 1.00 97.62 123 CYS A CA 1
ATOM 984 C C . CYS A 1 123 ? 12.243 -3.243 -3.929 1.00 97.62 123 CYS A C 1
ATOM 986 O O . CYS A 1 123 ? 12.881 -2.363 -4.505 1.00 97.62 123 CYS A O 1
ATOM 988 N N . ASN A 1 124 ? 12.781 -4.431 -3.638 1.00 97.00 124 ASN A N 1
ATOM 989 C CA . ASN A 1 124 ? 14.186 -4.756 -3.890 1.00 97.00 124 ASN A CA 1
ATOM 990 C C . ASN A 1 124 ? 14.536 -4.684 -5.382 1.00 97.00 124 ASN A C 1
ATOM 992 O O . ASN A 1 124 ? 15.542 -4.086 -5.758 1.00 97.00 124 ASN A O 1
ATOM 996 N N . ARG A 1 125 ? 13.688 -5.251 -6.250 1.00 96.81 125 ARG A N 1
ATOM 997 C CA . ARG A 1 125 ? 13.856 -5.163 -7.711 1.00 96.81 125 ARG A CA 1
ATOM 998 C C . ARG A 1 125 ? 13.713 -3.731 -8.222 1.00 96.81 125 ARG A C 1
ATOM 1000 O O . ARG A 1 125 ? 14.402 -3.366 -9.164 1.00 96.81 125 ARG A O 1
ATOM 1007 N N . ALA A 1 126 ? 12.849 -2.935 -7.596 1.00 96.31 126 ALA A N 1
ATOM 1008 C CA . ALA A 1 126 ? 12.645 -1.531 -7.923 1.00 96.31 126 ALA A CA 1
ATOM 1009 C C . ALA A 1 126 ? 13.774 -0.608 -7.426 1.00 96.31 126 ALA A C 1
ATOM 1011 O O . ALA A 1 126 ? 13.813 0.557 -7.817 1.00 96.31 126 ALA A O 1
ATOM 1012 N N . GLY A 1 127 ? 14.685 -1.108 -6.582 1.00 97.12 127 GLY A N 1
ATOM 1013 C CA . GLY A 1 127 ? 15.717 -0.299 -5.933 1.00 97.12 127 GLY A CA 1
ATOM 1014 C C . GLY A 1 127 ? 15.171 0.620 -4.833 1.00 97.12 127 GLY A C 1
ATOM 1015 O O . GLY A 1 127 ? 15.771 1.654 -4.555 1.00 97.12 127 GLY A O 1
ATOM 1016 N N . ILE A 1 128 ? 14.032 0.265 -4.233 1.00 97.81 128 ILE A N 1
ATOM 1017 C CA . ILE A 1 128 ? 13.371 1.032 -3.174 1.00 97.81 128 ILE A CA 1
ATOM 1018 C C . ILE A 1 128 ? 13.791 0.473 -1.815 1.00 97.81 128 ILE A C 1
ATOM 1020 O O . ILE A 1 128 ? 13.542 -0.694 -1.506 1.00 97.81 128 ILE A O 1
ATOM 1024 N N . ALA A 1 129 ? 14.395 1.321 -0.987 1.00 96.50 129 ALA A N 1
ATOM 1025 C CA . ALA A 1 129 ? 14.738 0.993 0.390 1.00 96.50 129 ALA A CA 1
ATOM 1026 C C . ALA A 1 129 ? 13.560 1.244 1.344 1.00 96.50 129 ALA A C 1
ATOM 1028 O O . ALA A 1 129 ? 12.697 2.084 1.095 1.00 96.50 129 ALA A O 1
ATOM 1029 N N . VAL A 1 130 ? 13.552 0.551 2.484 1.00 92.94 130 VAL A N 1
ATOM 1030 C CA . VAL A 1 130 ? 12.636 0.864 3.588 1.00 92.94 130 VAL A CA 1
ATOM 1031 C C . VAL A 1 130 ? 13.410 1.672 4.627 1.00 92.94 130 VAL A C 1
ATOM 1033 O O . VAL A 1 130 ? 14.307 1.131 5.273 1.00 92.94 130 VAL A O 1
ATOM 1036 N N . SER A 1 131 ? 13.102 2.962 4.764 1.00 88.75 131 SER A N 1
ATOM 1037 C CA . SER A 1 131 ? 13.778 3.883 5.691 1.00 88.75 131 SER A CA 1
ATOM 1038 C C . SER A 1 131 ? 12.818 4.397 6.761 1.00 88.75 131 SER A C 1
ATOM 1040 O O . SER A 1 131 ? 11.644 4.610 6.471 1.00 88.75 131 SER A O 1
ATOM 1042 N N . GLN A 1 132 ? 13.321 4.587 7.982 1.00 69.31 132 GLN A N 1
ATOM 1043 C CA . GLN A 1 132 ? 12.568 5.183 9.095 1.00 69.31 132 GLN A CA 1
ATOM 1044 C C . GLN A 1 132 ? 12.251 6.656 8.834 1.00 69.31 132 GLN A C 1
ATOM 1046 O O . GLN A 1 132 ? 13.139 7.346 8.283 1.00 69.31 132 GLN A O 1
#

Radius of gyration: 14.33 Å; chains: 1; bounding box: 38×26×36 Å

pLDDT: mean 95.55, std 3.99, range [69.31, 98.5]